Protein AF-A0A816AUF8-F1 (afdb_monomer)

Foldseek 3Di:
DVVLVVVLVPVCVPVVVLNVQSVLLVVVLVVCPVVDPPPLSVQLVVVVVVVQVVCCVPPVDGDRSNDRPVVSNCVSVPPPQAPQAPVHRDSPDHVVPPDPPPDDDD

Organism: NCBI:txid392030

Radius of gyration: 16.08 Å; Cα contacts (8 Å, |Δi|>4): 70; chains: 1; bounding box: 41×41×38 Å

pLDDT: mean 79.58, std 18.4, range [37.72, 95.0]

Secondary structure (DSSP, 8-state):
-HHHHHHHHHHHHH-GGGHHHHHHHHHHHHHHHHHS-TTHHHHHHHHHHHHHHHHHHHH-PPP-TTS--HHHHHHHSTT------TTT--SS--TT---S---S--

Structure (mmCIF, N/CA/C/O backbone):
data_AF-A0A816AUF8-F1
#
_entry.id   AF-A0A816AUF8-F1
#
loop_
_atom_site.group_PDB
_atom_site.id
_atom_site.type_symbol
_atom_site.label_atom_id
_atom_site.label_alt_id
_atom_site.label_comp_id
_atom_site.label_asym_id
_atom_site.label_entity_id
_atom_site.label_seq_id
_atom_site.pdbx_PDB_ins_code
_atom_site.Cartn_x
_atom_site.Cartn_y
_atom_site.Cartn_z
_atom_site.occupancy
_atom_site.B_iso_or_equiv
_atom_site.auth_seq_id
_atom_site.auth_comp_id
_atom_site.auth_asym_id
_atom_site.auth_atom_id
_atom_site.pdbx_PDB_model_num
ATOM 1 N N . MET A 1 1 ? -0.980 7.766 -6.823 1.00 78.94 1 MET A N 1
ATOM 2 C CA . MET A 1 1 ? -0.204 8.551 -5.839 1.00 78.94 1 MET A CA 1
ATOM 3 C C . MET A 1 1 ? -0.989 9.741 -5.298 1.00 78.94 1 MET A C 1
ATOM 5 O O . MET A 1 1 ? -1.146 9.801 -4.091 1.00 78.94 1 MET A O 1
ATOM 9 N N . LEU A 1 2 ? -1.569 10.615 -6.137 1.00 86.50 2 LEU A N 1
ATOM 10 C CA . LEU A 1 2 ? -2.394 11.752 -5.672 1.00 86.50 2 LEU A CA 1
ATOM 11 C C . LEU A 1 2 ? -3.512 11.358 -4.690 1.00 86.50 2 LEU A C 1
ATOM 13 O O . LEU A 1 2 ? -3.640 11.968 -3.637 1.00 86.50 2 LEU A O 1
ATOM 17 N N . ALA A 1 3 ? -4.260 10.289 -4.981 1.00 87.06 3 ALA A N 1
ATOM 18 C CA . ALA A 1 3 ? -5.303 9.790 -4.079 1.00 87.06 3 ALA A CA 1
ATOM 19 C C . ALA A 1 3 ? -4.771 9.416 -2.681 1.00 87.06 3 ALA A C 1
ATOM 21 O O . ALA A 1 3 ? -5.436 9.658 -1.680 1.00 87.06 3 ALA A O 1
ATOM 22 N N . PHE A 1 4 ? -3.554 8.868 -2.601 1.00 89.38 4 PHE A N 1
ATOM 23 C CA . PHE A 1 4 ? -2.929 8.542 -1.321 1.00 89.38 4 PHE A CA 1
ATOM 24 C C . PHE A 1 4 ? -2.450 9.793 -0.577 1.00 89.38 4 PHE A C 1
ATOM 26 O O . PHE A 1 4 ? -2.570 9.843 0.638 1.00 89.38 4 PHE A O 1
ATOM 33 N N . ILE A 1 5 ? -1.971 10.820 -1.286 1.00 90.75 5 ILE A N 1
ATOM 34 C CA . ILE A 1 5 ? -1.621 12.113 -0.672 1.00 90.75 5 ILE A CA 1
ATOM 35 C C . ILE A 1 5 ? -2.866 12.771 -0.063 1.00 90.75 5 ILE A C 1
ATOM 37 O O . ILE A 1 5 ? -2.814 13.262 1.058 1.00 90.75 5 ILE A O 1
ATOM 41 N N . LEU A 1 6 ? -4.006 12.727 -0.758 1.00 92.06 6 LEU A N 1
ATOM 42 C CA . LEU A 1 6 ? -5.273 13.205 -0.199 1.00 92.06 6 LEU A CA 1
ATOM 43 C C . LEU A 1 6 ? -5.664 12.415 1.055 1.00 92.06 6 LEU A C 1
ATOM 45 O O . LEU A 1 6 ? -6.013 13.008 2.071 1.00 92.06 6 LEU A O 1
ATOM 49 N N . TYR A 1 7 ? -5.545 11.087 1.013 1.00 89.94 7 TYR A N 1
ATOM 50 C CA . TYR A 1 7 ? -5.799 10.241 2.179 1.00 89.94 7 TYR A CA 1
ATOM 51 C C . TYR A 1 7 ? -4.854 10.552 3.352 1.00 89.94 7 TYR A C 1
ATOM 53 O O . TYR A 1 7 ? -5.306 10.618 4.491 1.00 89.94 7 TYR A O 1
ATOM 61 N N . LEU A 1 8 ? -3.569 10.804 3.082 1.00 91.94 8 LEU A N 1
ATOM 62 C CA . LEU A 1 8 ? -2.577 11.219 4.077 1.00 91.94 8 LEU A CA 1
ATOM 63 C C . LEU A 1 8 ? -2.946 12.548 4.747 1.00 91.94 8 LEU A C 1
ATOM 65 O O . LEU A 1 8 ? -2.655 12.709 5.923 1.00 91.94 8 LEU A O 1
ATOM 69 N N . ASN A 1 9 ? -3.586 13.470 4.027 1.00 91.75 9 ASN A N 1
ATOM 70 C CA . ASN A 1 9 ? -3.992 14.762 4.579 1.00 91.75 9 ASN A CA 1
ATOM 71 C C . ASN A 1 9 ? -5.293 14.671 5.389 1.00 91.75 9 ASN A C 1
ATOM 73 O O . ASN A 1 9 ? -5.395 15.297 6.434 1.00 91.75 9 ASN A O 1
ATOM 77 N N . VAL A 1 10 ? -6.264 13.869 4.936 1.00 92.5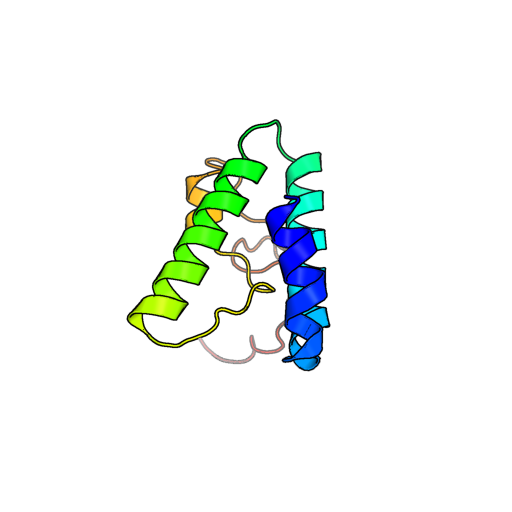6 10 VAL A N 1
ATOM 78 C CA . VAL A 1 10 ? -7.595 13.775 5.567 1.00 92.56 10 VAL A CA 1
ATOM 79 C C . VAL A 1 10 ? -7.612 12.812 6.754 1.00 92.56 10 VAL A C 1
ATOM 81 O O . VAL A 1 10 ? -8.236 13.084 7.774 1.00 92.56 10 VAL A O 1
ATOM 84 N N . MET A 1 11 ? -6.939 11.662 6.656 1.00 88.50 11 MET A N 1
ATOM 85 C CA . MET A 1 11 ? -7.008 10.633 7.700 1.00 88.50 11 MET A CA 1
ATOM 86 C C . MET A 1 11 ? -6.552 11.133 9.087 1.00 88.50 11 MET A C 1
ATOM 88 O O . MET A 1 11 ? -7.220 10.799 10.068 1.00 88.50 11 MET A O 1
ATOM 92 N N . PRO A 1 12 ? -5.485 11.945 9.210 1.00 91.62 12 PRO A N 1
ATOM 93 C CA . PRO A 1 12 ? -5.047 12.49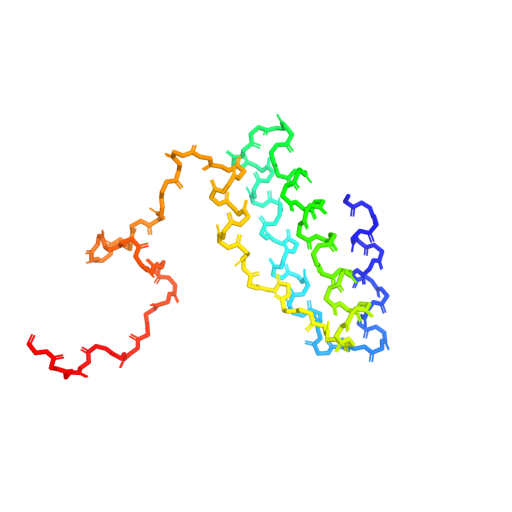9 10.490 1.00 91.62 12 PRO A CA 1
ATOM 94 C C . PRO A 1 12 ? -6.004 13.514 11.120 1.00 91.62 12 PRO A C 1
ATOM 96 O O . PRO A 1 12 ? -5.908 13.727 12.324 1.00 91.62 12 PRO A O 1
ATOM 99 N N . GLU A 1 13 ? -6.932 14.113 10.361 1.00 93.00 13 GLU A N 1
ATOM 100 C CA . GLU A 1 13 ? -7.950 15.017 10.925 1.00 93.00 13 GLU A CA 1
ATOM 101 C C . GLU A 1 13 ? -8.894 14.272 11.882 1.00 93.00 13 GLU A C 1
ATOM 103 O O . GLU A 1 13 ? -9.398 14.847 12.842 1.00 93.00 13 GLU A O 1
ATOM 108 N N . VAL A 1 14 ? -9.103 12.974 11.636 1.00 91.62 14 VAL A N 1
ATOM 109 C CA . VAL A 1 14 ? -9.964 12.098 12.448 1.00 91.62 14 VAL A CA 1
ATOM 110 C C . VAL A 1 14 ? -9.142 11.112 13.290 1.00 91.62 14 VAL A C 1
ATOM 112 O O . VAL A 1 14 ? -9.570 10.710 14.368 1.00 91.62 14 VAL A O 1
ATOM 115 N N . HIS A 1 15 ? -7.966 10.713 12.799 1.00 89.62 15 HIS A N 1
ATOM 116 C CA . HIS A 1 15 ? -7.086 9.697 13.384 1.00 89.62 15 HIS A CA 1
ATOM 117 C C . HIS A 1 15 ? -5.625 10.176 13.425 1.00 89.62 15 HIS A C 1
ATOM 119 O O . HIS A 1 15 ? -4.788 9.674 12.659 1.00 89.62 15 HIS A O 1
ATOM 125 N N . PRO A 1 16 ? -5.297 11.161 14.280 1.00 92.94 16 PRO A N 1
ATOM 126 C CA . PRO A 1 16 ? -3.969 11.774 14.328 1.00 92.94 16 PRO A CA 1
ATOM 127 C C . PRO A 1 16 ? -2.854 10.764 14.636 1.00 92.94 16 PRO A C 1
ATOM 129 O O . PRO A 1 16 ? -1.742 10.888 14.122 1.00 92.94 16 PRO A O 1
ATOM 132 N N . GLU A 1 17 ? -3.157 9.709 15.396 1.00 93.12 17 GLU A N 1
ATOM 133 C CA . GLU A 1 17 ? -2.236 8.623 15.742 1.00 93.12 17 GLU A CA 1
ATOM 134 C C . GLU A 1 17 ? -1.686 7.876 14.517 1.00 93.12 17 GLU A C 1
ATOM 136 O O . GLU A 1 17 ? -0.619 7.264 14.577 1.00 93.12 17 GLU A O 1
ATOM 141 N N . ARG A 1 18 ? -2.385 7.949 13.379 1.00 91.81 18 ARG A N 1
ATOM 142 C CA . ARG A 1 18 ? -2.022 7.231 12.152 1.00 91.81 18 ARG A CA 1
ATOM 143 C C . ARG A 1 18 ? -1.082 8.003 11.238 1.00 91.81 18 ARG A C 1
ATOM 145 O O . ARG A 1 18 ? -0.565 7.433 10.281 1.00 91.81 18 ARG A O 1
ATOM 152 N N . LEU A 1 19 ? -0.817 9.279 11.512 1.00 93.00 19 LEU A N 1
ATOM 153 C CA . LEU A 1 19 ? 0.050 10.099 10.664 1.00 93.00 19 LEU A CA 1
ATOM 154 C C . LEU A 1 19 ? 1.457 9.496 10.522 1.00 93.00 19 LEU A C 1
ATOM 156 O O . LEU A 1 19 ? 2.026 9.491 9.430 1.00 93.00 19 LEU A O 1
ATOM 160 N N . VAL A 1 20 ? 2.012 8.956 11.610 1.00 93.56 20 VAL A N 1
ATOM 161 C CA . VAL A 1 20 ? 3.343 8.324 11.610 1.00 93.56 20 VAL A CA 1
ATOM 162 C C . VAL A 1 20 ? 3.365 7.124 10.665 1.00 93.56 20 VAL A C 1
ATOM 164 O O . VAL A 1 20 ? 4.219 7.028 9.787 1.00 93.56 20 VAL A O 1
ATOM 167 N N . GLU A 1 21 ? 2.379 6.244 10.805 1.00 94.12 21 GLU A N 1
ATOM 168 C CA . GLU A 1 21 ? 2.191 5.062 9.970 1.00 94.12 21 GLU A CA 1
ATOM 169 C C . GLU A 1 21 ? 2.114 5.422 8.474 1.00 94.12 21 GLU A C 1
ATOM 171 O O . GLU A 1 21 ? 2.793 4.817 7.640 1.00 94.12 21 GLU A O 1
ATOM 176 N N . LEU A 1 22 ? 1.308 6.428 8.126 1.00 94.06 22 LEU A N 1
ATOM 177 C CA . LEU A 1 22 ? 1.095 6.825 6.735 1.00 94.06 22 LEU A CA 1
ATOM 178 C C . LEU A 1 22 ? 2.338 7.490 6.122 1.00 94.06 22 LEU A C 1
ATOM 180 O O . LEU A 1 22 ? 2.630 7.276 4.943 1.00 94.06 22 LEU A O 1
ATOM 184 N N . ASN A 1 23 ? 3.113 8.232 6.917 1.00 94.69 23 ASN A N 1
ATOM 185 C CA . ASN A 1 23 ? 4.400 8.788 6.487 1.00 94.69 23 ASN A CA 1
ATOM 186 C C . ASN A 1 23 ? 5.469 7.707 6.273 1.00 94.69 23 ASN A C 1
ATOM 188 O O . ASN A 1 23 ? 6.265 7.804 5.330 1.00 94.69 23 ASN A O 1
ATOM 192 N N . ILE A 1 24 ? 5.476 6.654 7.099 1.00 94.31 24 ILE A N 1
ATOM 193 C CA . ILE A 1 24 ? 6.348 5.488 6.889 1.00 94.31 24 ILE A CA 1
ATOM 194 C C . ILE A 1 24 ? 6.015 4.838 5.544 1.00 94.31 24 ILE A C 1
ATOM 196 O O . ILE A 1 24 ? 6.917 4.602 4.735 1.00 94.31 24 ILE A O 1
ATOM 200 N N . TYR A 1 25 ? 4.728 4.623 5.259 1.00 94.94 25 TYR A N 1
ATOM 201 C CA . TYR A 1 25 ? 4.305 4.078 3.973 1.00 94.94 25 TYR A CA 1
ATOM 202 C C . TYR A 1 25 ? 4.691 4.976 2.794 1.00 94.94 25 TYR A C 1
ATOM 204 O O . TYR A 1 25 ? 5.212 4.476 1.797 1.00 94.94 25 TYR A O 1
ATOM 212 N N . LEU A 1 26 ? 4.492 6.297 2.902 1.00 93.25 26 LEU A N 1
ATOM 213 C CA . LEU A 1 26 ? 4.895 7.252 1.864 1.00 93.25 26 LEU A CA 1
ATOM 214 C C . LEU A 1 26 ? 6.394 7.138 1.557 1.00 93.25 26 LEU A C 1
ATOM 216 O O . LEU A 1 26 ? 6.799 7.024 0.399 1.00 93.25 26 LEU A O 1
ATOM 220 N N . SER A 1 27 ? 7.217 7.104 2.603 1.00 91.94 27 SER A N 1
ATOM 221 C CA . SER A 1 27 ? 8.665 6.932 2.475 1.00 91.94 27 SER A CA 1
ATOM 222 C C . SER A 1 27 ? 9.016 5.606 1.797 1.00 91.94 27 SER A C 1
ATOM 224 O O . SER A 1 27 ? 9.930 5.544 0.973 1.00 91.94 27 SER A O 1
ATOM 226 N N . PHE A 1 28 ? 8.278 4.542 2.112 1.00 90.56 28 PHE A N 1
ATOM 227 C CA . PHE A 1 28 ? 8.466 3.223 1.524 1.00 90.56 28 PHE A C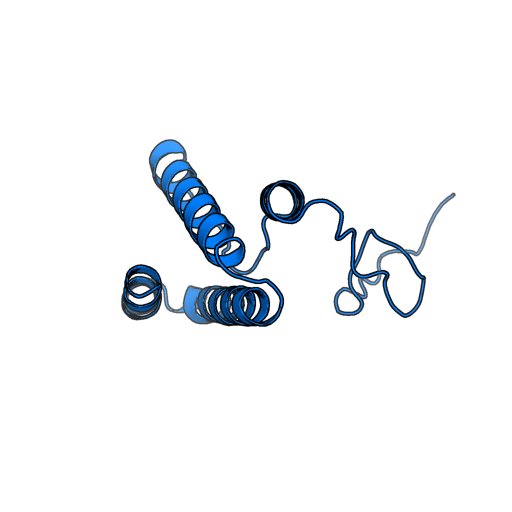A 1
ATOM 228 C C . PHE A 1 28 ? 8.130 3.194 0.023 1.00 90.56 28 PHE A C 1
ATOM 230 O O . PHE A 1 28 ? 8.952 2.738 -0.775 1.00 90.56 28 PHE A O 1
ATOM 237 N N . ILE A 1 29 ? 6.982 3.737 -0.394 1.00 90.25 29 ILE A N 1
ATOM 238 C CA . ILE A 1 29 ? 6.588 3.769 -1.815 1.00 90.25 29 ILE A CA 1
ATOM 239 C C . ILE A 1 29 ? 7.480 4.681 -2.660 1.00 90.25 29 ILE A C 1
ATOM 241 O O . ILE A 1 29 ? 7.759 4.347 -3.810 1.00 90.25 29 ILE A O 1
ATOM 245 N N . VAL A 1 30 ? 7.977 5.788 -2.097 1.00 90.25 30 VAL A N 1
ATOM 246 C CA . VAL A 1 30 ? 8.950 6.661 -2.771 1.00 90.25 30 VAL A CA 1
ATOM 247 C C . VAL A 1 30 ? 10.272 5.923 -2.973 1.00 90.25 30 VAL A C 1
ATOM 249 O O . VAL A 1 30 ? 10.791 5.902 -4.087 1.00 90.25 30 VAL A O 1
ATOM 252 N N . LYS A 1 31 ? 10.787 5.243 -1.937 1.00 89.38 31 LYS A N 1
ATOM 253 C CA . LYS A 1 31 ? 12.002 4.418 -2.055 1.00 89.38 31 LYS A CA 1
ATOM 254 C C . LYS A 1 31 ? 11.843 3.328 -3.115 1.00 89.38 31 LYS A C 1
ATOM 256 O O . LYS A 1 31 ? 12.750 3.148 -3.920 1.00 89.38 31 LYS A O 1
ATOM 261 N N . MET A 1 32 ? 10.697 2.647 -3.165 1.00 87.25 32 MET A N 1
ATOM 262 C CA . MET A 1 32 ? 10.425 1.661 -4.217 1.00 87.25 32 MET A CA 1
ATOM 263 C C . MET A 1 32 ? 10.381 2.289 -5.613 1.00 87.25 32 MET A C 1
ATOM 265 O O . MET A 1 32 ? 10.922 1.704 -6.543 1.00 87.25 32 MET A O 1
ATOM 269 N N . GLY A 1 33 ? 9.789 3.475 -5.770 1.00 88.12 33 GLY A N 1
ATOM 270 C CA . GLY A 1 33 ? 9.761 4.178 -7.056 1.00 88.12 33 GLY A CA 1
ATOM 271 C C . GLY A 1 33 ? 11.142 4.604 -7.566 1.00 88.12 33 GLY A C 1
ATOM 272 O O . GLY A 1 33 ? 11.341 4.688 -8.771 1.00 88.12 33 GLY A O 1
ATOM 273 N N . VAL A 1 34 ? 12.102 4.833 -6.663 1.00 87.75 34 VAL A N 1
ATOM 274 C CA . VAL A 1 34 ? 13.508 5.100 -7.017 1.00 87.75 34 VAL A CA 1
ATOM 275 C C . VAL A 1 34 ? 14.272 3.804 -7.309 1.00 87.75 34 VAL A C 1
ATOM 277 O O . VAL A 1 34 ? 15.096 3.765 -8.217 1.00 87.75 34 VAL A O 1
ATOM 280 N N . GLN A 1 35 ? 14.022 2.744 -6.535 1.00 85.94 35 GLN A N 1
ATOM 281 C CA . GLN A 1 35 ? 14.747 1.472 -6.643 1.00 85.94 35 GLN A CA 1
ATOM 282 C C . GLN A 1 35 ? 14.308 0.616 -7.832 1.00 85.94 35 GLN A C 1
ATOM 284 O O . GLN A 1 35 ? 15.109 -0.161 -8.352 1.00 85.94 35 GLN A O 1
ATOM 289 N N . PHE A 1 36 ? 13.044 0.725 -8.240 1.00 83.69 36 PHE A N 1
ATOM 290 C CA . PHE A 1 36 ? 12.454 -0.145 -9.246 1.00 83.69 36 PHE A CA 1
ATOM 291 C C . PHE A 1 36 ? 11.916 0.657 -10.428 1.00 83.69 36 PHE A C 1
ATOM 293 O O . PHE A 1 36 ? 11.232 1.663 -10.226 1.00 83.69 36 PHE A O 1
ATOM 300 N N . PRO A 1 37 ? 12.163 0.197 -11.667 1.00 78.94 37 PRO A N 1
ATOM 301 C CA . PRO A 1 37 ? 11.600 0.843 -12.835 1.00 78.94 37 PRO A CA 1
ATOM 302 C C . PRO A 1 37 ? 10.063 0.780 -12.794 1.00 78.94 37 PRO A C 1
ATOM 304 O O . PRO A 1 37 ? 9.479 -0.186 -12.281 1.00 78.94 37 PRO A O 1
ATOM 307 N N . PRO A 1 38 ? 9.376 1.787 -13.358 1.00 81.12 38 PRO A N 1
ATOM 308 C CA . PRO A 1 38 ? 7.950 1.686 -13.627 1.00 81.12 38 PRO A CA 1
ATOM 309 C C . PRO A 1 38 ? 7.635 0.414 -14.439 1.00 81.12 38 PRO A C 1
ATOM 311 O O . PRO A 1 38 ? 8.435 0.038 -15.297 1.00 81.12 38 PRO A O 1
ATOM 314 N N . PRO A 1 39 ? 6.487 -0.253 -14.209 1.00 86.56 39 PRO A N 1
ATOM 315 C CA . PRO A 1 39 ? 5.362 0.151 -13.357 1.00 86.56 39 PRO A CA 1
ATOM 316 C C . PRO A 1 39 ? 5.345 -0.506 -11.961 1.00 86.56 39 PRO A C 1
ATOM 318 O O . PRO A 1 39 ? 4.342 -0.412 -11.256 1.00 86.56 39 PRO A O 1
ATOM 321 N N . LEU A 1 40 ? 6.417 -1.183 -11.541 1.00 87.06 40 LEU A N 1
ATOM 322 C CA . LEU A 1 40 ? 6.364 -2.146 -10.430 1.00 87.06 40 LEU A CA 1
ATOM 323 C C . LEU A 1 40 ? 5.918 -1.536 -9.090 1.00 87.06 40 LEU A C 1
ATOM 325 O O . LEU A 1 40 ? 5.026 -2.066 -8.427 1.00 87.06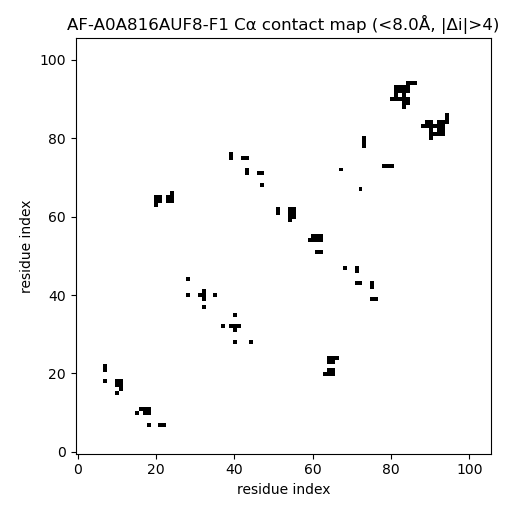 40 LEU A O 1
ATOM 329 N N . PHE A 1 41 ? 6.472 -0.381 -8.705 1.00 88.06 41 PHE A N 1
ATOM 330 C CA . PHE A 1 41 ? 6.065 0.293 -7.463 1.00 88.06 41 PHE A CA 1
ATOM 331 C C . PHE A 1 41 ? 4.589 0.725 -7.494 1.00 88.06 41 PHE A C 1
ATOM 333 O O . PHE A 1 41 ? 3.910 0.723 -6.465 1.00 88.06 41 PHE A O 1
ATOM 340 N N . TYR A 1 42 ? 4.089 1.101 -8.675 1.00 89.75 42 TYR A N 1
ATOM 341 C CA . TYR A 1 42 ? 2.712 1.537 -8.856 1.00 89.75 42 TYR A CA 1
ATOM 342 C C . TYR A 1 42 ? 1.748 0.358 -8.715 1.00 89.75 42 TYR A C 1
ATOM 344 O O . TYR A 1 42 ? 0.736 0.481 -8.023 1.00 89.75 42 TYR A O 1
ATOM 352 N N . GLU A 1 43 ? 2.094 -0.798 -9.285 1.00 92.50 43 GLU A N 1
ATOM 353 C CA . GLU A 1 43 ? 1.333 -2.038 -9.109 1.00 92.50 43 GLU A CA 1
ATOM 354 C C . GLU A 1 43 ? 1.306 -2.485 -7.643 1.00 92.50 43 GLU A C 1
ATOM 356 O O . GLU A 1 43 ? 0.234 -2.807 -7.123 1.00 92.50 43 GLU A O 1
ATOM 361 N N . TYR A 1 44 ? 2.436 -2.401 -6.929 1.00 93.12 44 TYR A N 1
ATOM 362 C CA . TYR A 1 44 ? 2.463 -2.681 -5.490 1.00 93.12 44 TYR A CA 1
ATOM 363 C C . TYR A 1 44 ? 1.526 -1.747 -4.721 1.00 93.1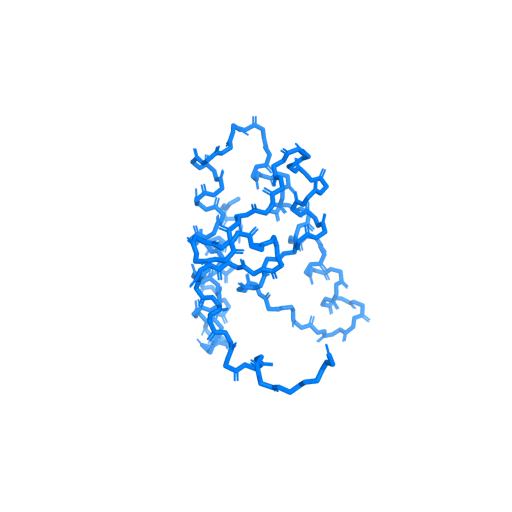2 44 TYR A C 1
ATOM 365 O O . TYR A 1 44 ? 0.655 -2.207 -3.981 1.00 93.12 44 TYR A O 1
ATOM 373 N N . HIS A 1 45 ? 1.645 -0.433 -4.932 1.00 93.31 45 HIS A N 1
ATOM 374 C CA . HIS A 1 45 ? 0.806 0.552 -4.252 1.00 93.31 45 HIS A CA 1
A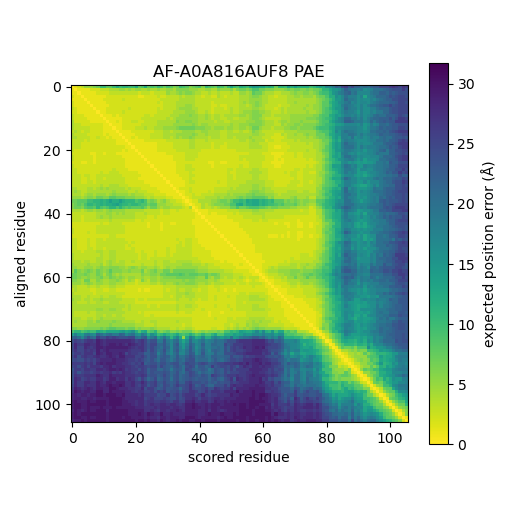TOM 375 C C . HIS A 1 45 ? -0.690 0.311 -4.507 1.00 93.31 45 HIS A C 1
ATOM 377 O O . HIS A 1 45 ? -1.501 0.360 -3.577 1.00 93.31 45 HIS A O 1
ATOM 383 N N . LYS A 1 46 ? -1.057 0.012 -5.756 1.00 94.38 46 LYS A N 1
ATOM 384 C CA . LYS A 1 46 ? -2.435 -0.258 -6.176 1.00 94.38 46 LYS A CA 1
ATOM 385 C C . LYS A 1 46 ? -2.993 -1.524 -5.528 1.00 94.38 46 LYS A C 1
ATOM 387 O O . LYS A 1 46 ? -4.103 -1.493 -4.995 1.00 94.38 46 LYS A O 1
ATOM 392 N N . ASN A 1 47 ? -2.238 -2.619 -5.542 1.00 94.88 47 ASN A N 1
ATOM 393 C CA . ASN A 1 47 ? -2.683 -3.887 -4.970 1.00 94.88 47 ASN A CA 1
ATOM 394 C C . ASN A 1 47 ? -2.753 -3.829 -3.438 1.00 94.88 47 ASN A C 1
ATOM 396 O O . ASN A 1 47 ? -3.746 -4.277 -2.865 1.00 94.88 47 ASN A O 1
ATOM 400 N N . PHE A 1 48 ? -1.785 -3.178 -2.788 1.00 95.00 48 PHE A N 1
ATOM 401 C CA . PHE A 1 48 ? -1.804 -2.951 -1.343 1.00 95.00 48 PHE A CA 1
ATOM 402 C C . PHE A 1 48 ? -3.023 -2.120 -0.927 1.00 95.00 48 PHE A C 1
ATOM 404 O O . PHE A 1 48 ? -3.774 -2.506 -0.035 1.00 95.00 48 PHE A O 1
ATOM 411 N N . SER A 1 49 ? -3.284 -1.018 -1.637 1.00 94.00 49 SER A N 1
ATOM 412 C CA . SER A 1 49 ? -4.444 -0.157 -1.372 1.00 94.00 49 SER A CA 1
ATOM 413 C C . SER A 1 49 ? -5.769 -0.896 -1.588 1.00 94.00 49 SER A C 1
ATOM 415 O O . SER A 1 49 ? -6.707 -0.728 -0.810 1.00 94.00 49 SER A O 1
ATOM 417 N N . ARG A 1 50 ? -5.853 -1.765 -2.607 1.00 94.38 50 ARG A N 1
ATOM 418 C CA . ARG A 1 50 ? -7.033 -2.613 -2.835 1.00 94.38 50 ARG A CA 1
ATOM 419 C C . ARG A 1 50 ? -7.246 -3.598 -1.683 1.00 94.38 50 ARG A C 1
ATOM 421 O O . ARG A 1 50 ? -8.373 -3.730 -1.214 1.00 94.38 50 ARG A O 1
ATOM 428 N N . LYS A 1 51 ? -6.183 -4.251 -1.200 1.00 94.19 51 LYS A N 1
ATOM 429 C CA . LYS A 1 51 ? -6.239 -5.156 -0.040 1.00 94.19 51 LYS A CA 1
ATOM 430 C C . LYS A 1 51 ? -6.672 -4.409 1.225 1.00 94.19 51 LYS A C 1
ATOM 432 O O . LYS A 1 51 ? -7.548 -4.888 1.939 1.00 94.19 51 LYS A O 1
ATOM 437 N N . ALA A 1 52 ? -6.140 -3.206 1.450 1.00 92.56 52 ALA A N 1
ATOM 438 C CA . ALA A 1 52 ? -6.535 -2.327 2.549 1.00 92.56 52 ALA A CA 1
ATOM 439 C C . ALA A 1 52 ? -8.043 -2.030 2.539 1.00 92.56 52 ALA A C 1
ATOM 441 O O . ALA A 1 52 ? -8.719 -2.196 3.554 1.00 92.56 52 ALA A O 1
ATOM 442 N N . ALA A 1 53 ? -8.575 -1.633 1.380 1.00 92.31 53 ALA A N 1
ATOM 443 C CA . ALA A 1 53 ? -9.993 -1.333 1.205 1.00 92.31 53 ALA A CA 1
ATOM 444 C C . ALA A 1 53 ? -10.880 -2.581 1.361 1.00 92.31 53 ALA A C 1
ATOM 446 O O . ALA A 1 53 ? -11.951 -2.515 1.967 1.00 92.31 53 ALA A O 1
ATOM 447 N N . ALA A 1 54 ? -10.430 -3.734 0.859 1.00 94.00 54 ALA A N 1
ATOM 448 C CA . ALA A 1 54 ? -11.136 -5.002 1.016 1.00 94.00 54 ALA A CA 1
ATOM 449 C C . ALA A 1 54 ? -11.228 -5.423 2.492 1.00 94.00 54 ALA A C 1
ATOM 451 O O . ALA A 1 54 ? -12.302 -5.785 2.961 1.00 94.00 54 ALA A O 1
ATOM 452 N N . ILE A 1 55 ? -10.136 -5.317 3.255 1.00 92.88 55 ILE A N 1
ATOM 453 C CA . ILE A 1 55 ? -10.131 -5.638 4.691 1.00 92.88 55 ILE A CA 1
ATOM 454 C C . ILE A 1 55 ? -11.023 -4.663 5.467 1.00 92.88 55 ILE A C 1
ATOM 456 O O . ILE A 1 55 ? -11.808 -5.088 6.313 1.00 92.88 55 ILE A O 1
ATOM 460 N N . LEU A 1 56 ? -10.969 -3.369 5.142 1.00 90.44 56 LEU A N 1
ATOM 461 C CA . LEU A 1 56 ? -11.830 -2.377 5.780 1.00 90.44 56 LEU A CA 1
ATOM 462 C C . LEU A 1 56 ? -13.316 -2.659 5.525 1.00 90.44 56 LEU A C 1
ATOM 464 O O . LEU A 1 56 ? -14.109 -2.605 6.458 1.00 90.44 56 LEU A O 1
ATOM 468 N N . SER A 1 57 ? -13.689 -2.983 4.286 1.00 92.94 57 SER A N 1
ATOM 469 C CA . SER A 1 57 ? -15.089 -3.238 3.916 1.00 92.94 57 SER A CA 1
ATOM 470 C C . SER A 1 57 ? -15.630 -4.566 4.447 1.00 92.94 57 SER A C 1
ATOM 472 O O . SER A 1 57 ? -16.783 -4.625 4.857 1.00 92.94 57 SER A O 1
ATOM 474 N N . THR A 1 58 ? -14.815 -5.622 4.465 1.00 93.56 58 THR A N 1
ATOM 475 C CA . THR A 1 58 ? -15.265 -6.970 4.862 1.00 93.56 58 THR A CA 1
ATOM 476 C C . THR A 1 58 ? -15.131 -7.243 6.357 1.00 93.56 58 THR A C 1
ATOM 478 O O . THR A 1 58 ? -15.919 -8.007 6.904 1.00 93.56 58 THR A O 1
ATOM 481 N N . GLN A 1 59 ? -14.149 -6.634 7.028 1.00 93.56 59 GLN A N 1
ATOM 482 C CA . GLN A 1 59 ? -13.829 -6.910 8.434 1.00 93.56 59 GLN A CA 1
ATOM 483 C C . GLN A 1 59 ? -13.972 -5.680 9.338 1.00 93.56 59 GLN A C 1
ATOM 485 O O . GLN A 1 59 ? -13.753 -5.787 10.543 1.00 93.56 59 GLN A O 1
ATOM 490 N N . GLY A 1 60 ? -14.260 -4.495 8.786 1.00 89.44 60 GLY A N 1
ATOM 491 C CA . GLY A 1 60 ? -14.299 -3.244 9.554 1.00 89.44 60 GLY A CA 1
ATOM 492 C C . GLY A 1 60 ? -12.940 -2.842 10.140 1.00 89.44 60 GLY A C 1
ATOM 493 O O . GLY A 1 60 ? -12.863 -1.959 10.993 1.00 89.44 60 GLY A O 1
ATOM 494 N N . ARG A 1 61 ? -11.851 -3.497 9.713 1.00 88.50 61 ARG A N 1
ATOM 495 C CA . ARG A 1 61 ? -10.515 -3.340 10.290 1.00 88.50 61 ARG A CA 1
ATOM 496 C C . ARG A 1 61 ? -9.647 -2.449 9.408 1.00 88.50 61 ARG A C 1
ATOM 498 O O . ARG A 1 61 ? -9.547 -2.637 8.200 1.00 88.50 61 ARG A O 1
ATOM 505 N N . LYS A 1 62 ? -8.946 -1.507 10.036 1.00 86.25 62 LYS A N 1
ATOM 506 C CA . LYS A 1 62 ? -7.900 -0.709 9.387 1.00 86.25 62 LYS A CA 1
ATOM 507 C C . LYS A 1 62 ? -6.591 -1.496 9.412 1.00 86.25 62 LYS A C 1
ATOM 509 O O . LYS A 1 62 ? -6.170 -1.950 10.472 1.00 86.25 62 LYS A O 1
ATOM 514 N N . ILE A 1 63 ? -5.957 -1.657 8.254 1.00 89.88 63 ILE A N 1
ATOM 515 C CA . ILE A 1 63 ? -4.612 -2.240 8.183 1.00 89.88 63 ILE A 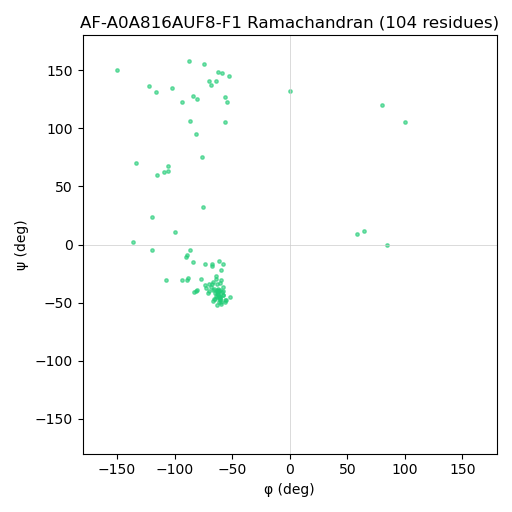CA 1
ATOM 516 C C . ILE A 1 63 ? -3.567 -1.241 8.672 1.00 89.88 63 ILE A C 1
ATOM 518 O O . ILE A 1 63 ? -3.793 -0.037 8.558 1.00 89.88 63 ILE A O 1
ATOM 522 N N . ASN A 1 64 ? -2.428 -1.752 9.140 1.00 89.62 64 ASN A N 1
ATOM 523 C CA . ASN A 1 64 ? -1.253 -0.945 9.434 1.00 89.62 64 ASN A CA 1
ATOM 524 C C . ASN A 1 64 ? -0.399 -0.766 8.162 1.00 89.62 64 ASN A C 1
ATOM 526 O O . ASN A 1 64 ? 0.273 -1.696 7.723 1.00 89.62 64 ASN A O 1
ATOM 530 N N . TRP A 1 65 ? -0.430 0.425 7.573 1.00 92.88 65 TRP A N 1
ATOM 531 C CA . TRP A 1 65 ? 0.303 0.834 6.378 1.00 92.88 65 TRP A CA 1
ATOM 532 C C . TRP A 1 65 ? 1.819 0.913 6.600 1.00 92.88 65 TRP A C 1
ATOM 534 O O . TRP A 1 65 ? 2.561 0.900 5.622 1.00 92.88 65 TRP A O 1
ATOM 544 N N . SER A 1 66 ? 2.309 0.960 7.845 1.00 91.50 66 SER A N 1
ATOM 545 C CA . SER A 1 66 ? 3.753 0.948 8.116 1.00 91.50 66 SER A CA 1
ATOM 546 C C . SER A 1 66 ? 4.384 -0.429 7.900 1.00 91.50 66 SER A C 1
ATOM 548 O O . SER A 1 66 ? 5.603 -0.531 7.763 1.00 91.50 66 SER A O 1
ATOM 550 N N . ILE A 1 67 ? 3.562 -1.479 7.842 1.00 89.75 67 ILE A N 1
ATOM 551 C CA . ILE A 1 67 ? 3.996 -2.854 7.623 1.00 89.75 67 ILE A CA 1
ATOM 552 C C . ILE A 1 67 ? 3.923 -3.152 6.126 1.00 89.75 67 ILE A C 1
ATOM 554 O O . ILE A 1 67 ? 2.873 -3.024 5.492 1.00 89.75 67 ILE A O 1
ATOM 558 N N . ARG A 1 68 ? 5.060 -3.555 5.553 1.00 90.62 68 ARG A N 1
ATOM 559 C CA . ARG A 1 68 ? 5.132 -4.012 4.165 1.00 90.62 68 ARG A CA 1
ATOM 560 C C . ARG A 1 68 ? 4.393 -5.340 4.026 1.00 90.62 68 ARG A C 1
ATOM 562 O O . ARG A 1 68 ? 4.543 -6.229 4.856 1.00 90.62 68 ARG A O 1
ATOM 569 N N . ASP A 1 69 ? 3.628 -5.474 2.952 1.00 91.50 69 ASP A N 1
ATOM 570 C CA . ASP A 1 69 ? 3.043 -6.753 2.567 1.00 91.50 69 ASP A CA 1
ATOM 571 C C . ASP A 1 69 ? 4.107 -7.554 1.815 1.00 91.50 69 ASP A C 1
ATOM 573 O O . ASP A 1 69 ? 4.348 -7.309 0.632 1.00 91.50 69 ASP A O 1
ATOM 577 N N . ASP A 1 70 ? 4.811 -8.424 2.538 1.00 88.38 70 ASP A N 1
ATOM 578 C CA . ASP A 1 70 ? 5.923 -9.206 1.998 1.00 88.38 70 ASP A CA 1
ATOM 579 C C . ASP A 1 70 ? 5.469 -10.150 0.882 1.00 88.38 70 ASP A C 1
ATOM 581 O O . ASP A 1 70 ? 6.131 -10.214 -0.152 1.00 88.38 70 ASP A O 1
ATOM 585 N N . ASP A 1 71 ? 4.306 -10.788 1.022 1.00 89.56 71 ASP A N 1
ATOM 586 C CA . ASP A 1 71 ? 3.745 -11.662 -0.014 1.00 89.56 71 ASP A CA 1
ATOM 587 C C . ASP A 1 71 ? 3.509 -10.884 -1.312 1.00 89.56 71 ASP A C 1
ATOM 589 O O . ASP A 1 71 ? 3.963 -11.280 -2.389 1.00 89.56 71 ASP A O 1
ATOM 593 N N . LEU A 1 72 ? 2.851 -9.724 -1.209 1.00 91.19 72 LEU A N 1
ATOM 594 C CA . LEU A 1 72 ? 2.598 -8.862 -2.359 1.00 91.19 72 LEU A CA 1
ATOM 595 C C . LEU A 1 72 ? 3.896 -8.298 -2.943 1.00 91.19 72 LEU A C 1
ATOM 597 O O . LEU A 1 72 ? 4.033 -8.162 -4.160 1.00 91.19 72 LEU A O 1
ATOM 601 N N . TYR A 1 73 ? 4.848 -7.948 -2.081 1.00 89.62 73 TYR A N 1
ATOM 602 C CA . TYR A 1 73 ? 6.149 -7.452 -2.493 1.00 89.62 73 TYR A CA 1
ATOM 603 C C . TYR A 1 73 ? 6.901 -8.525 -3.288 1.00 89.62 73 TYR A C 1
ATOM 605 O O . TYR A 1 73 ? 7.305 -8.275 -4.420 1.00 89.62 73 TYR A O 1
ATOM 613 N N . PHE A 1 74 ? 7.034 -9.742 -2.769 1.00 86.75 74 PHE A N 1
ATOM 614 C CA . PHE A 1 74 ? 7.743 -10.813 -3.466 1.00 86.75 74 PHE A CA 1
ATOM 615 C C . PHE A 1 74 ? 7.035 -11.262 -4.745 1.00 86.75 74 PHE A C 1
ATOM 617 O O . PHE A 1 74 ? 7.705 -11.587 -5.725 1.00 86.75 74 PHE A O 1
ATOM 624 N N . GLN A 1 75 ? 5.702 -11.206 -4.780 1.00 88.88 75 GLN A N 1
ATOM 625 C CA . GLN A 1 75 ? 4.933 -11.478 -5.991 1.00 88.88 75 GLN A CA 1
ATOM 626 C C . GLN A 1 75 ? 5.222 -10.461 -7.110 1.00 88.88 75 GLN A C 1
ATOM 628 O O . GLN A 1 75 ? 5.288 -10.836 -8.280 1.00 88.88 75 GLN A O 1
ATOM 633 N N . ILE A 1 76 ? 5.379 -9.178 -6.770 1.00 87.50 76 ILE A N 1
ATOM 634 C CA . ILE A 1 76 ? 5.577 -8.091 -7.747 1.00 87.50 76 ILE A CA 1
ATOM 635 C C . ILE A 1 76 ? 7.054 -7.887 -8.096 1.00 87.50 76 ILE A C 1
ATOM 637 O O . ILE A 1 76 ? 7.372 -7.483 -9.214 1.00 87.50 76 ILE A O 1
ATOM 641 N N . PHE A 1 77 ? 7.963 -8.194 -7.171 1.00 83.81 77 PHE A N 1
ATOM 642 C CA . PHE A 1 77 ? 9.408 -8.043 -7.331 1.00 83.81 77 PHE A CA 1
ATOM 643 C C . PHE A 1 77 ? 10.131 -9.411 -7.294 1.00 83.81 77 PHE A C 1
ATOM 645 O O . PHE A 1 77 ? 10.991 -9.626 -6.431 1.00 83.81 77 PHE A O 1
ATOM 652 N N . PRO A 1 78 ? 9.816 -10.354 -8.209 1.00 69.25 78 PRO A N 1
ATOM 653 C CA . PRO A 1 78 ? 10.392 -11.695 -8.187 1.00 69.25 78 PRO A CA 1
ATOM 654 C C . PRO A 1 78 ? 11.912 -11.663 -8.412 1.00 69.25 78 PRO A C 1
ATOM 656 O O . PRO A 1 78 ? 12.430 -10.880 -9.210 1.00 69.25 78 PRO A O 1
ATOM 659 N N . GLY A 1 79 ? 12.644 -12.517 -7.689 1.00 63.41 79 GLY A N 1
ATOM 660 C CA . GLY A 1 79 ? 14.106 -12.643 -7.790 1.00 63.41 79 GLY A CA 1
ATOM 661 C C . GLY A 1 79 ? 14.917 -11.641 -6.958 1.00 63.41 79 GLY A C 1
ATOM 662 O O . GLY A 1 79 ? 16.144 -11.702 -6.953 1.00 63.41 79 GLY A O 1
ATOM 663 N N . ARG A 1 80 ? 14.265 -10.739 -6.214 1.00 60.06 80 ARG A N 1
ATOM 664 C CA . ARG A 1 80 ? 14.912 -9.807 -5.275 1.00 60.06 80 ARG A CA 1
ATOM 665 C C . ARG A 1 80 ? 14.642 -10.275 -3.838 1.00 60.06 80 ARG A C 1
ATOM 667 O O . ARG A 1 80 ? 13.932 -9.609 -3.085 1.00 60.06 80 ARG A O 1
ATOM 674 N N . HIS A 1 81 ? 15.150 -11.463 -3.492 1.00 53.47 81 HIS A N 1
ATOM 675 C CA . HIS A 1 81 ? 15.068 -11.995 -2.128 1.00 53.47 81 HIS A CA 1
ATOM 676 C C . HIS A 1 81 ? 15.746 -11.051 -1.124 1.00 53.47 81 HIS A C 1
ATOM 678 O O . HIS A 1 81 ? 16.683 -10.336 -1.470 1.00 53.47 81 HIS A O 1
ATOM 684 N N . ALA A 1 82 ? 15.174 -11.059 0.082 1.00 48.47 82 ALA A N 1
ATOM 685 C CA . ALA A 1 82 ? 15.572 -10.452 1.346 1.00 48.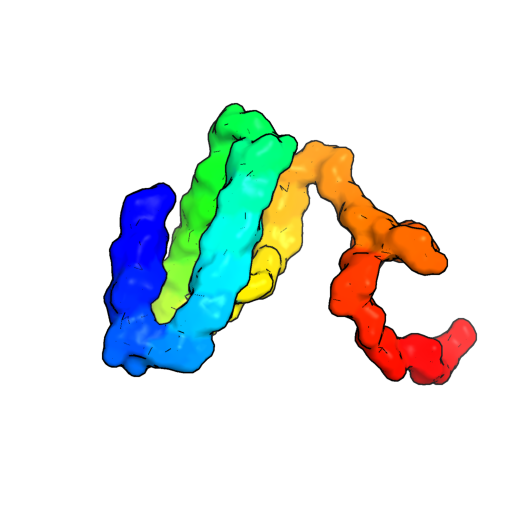47 82 ALA A CA 1
ATOM 686 C C . ALA A 1 82 ? 16.877 -9.644 1.376 1.00 48.47 82 ALA A C 1
ATOM 688 O O . ALA A 1 82 ? 17.949 -10.127 1.019 1.00 48.47 82 ALA A O 1
ATOM 689 N N . ARG A 1 83 ? 16.799 -8.435 1.956 1.00 48.66 83 ARG A N 1
ATOM 690 C CA . ARG A 1 83 ? 17.990 -7.814 2.544 1.00 48.66 83 ARG A CA 1
ATOM 691 C C . ARG A 1 83 ? 18.521 -8.806 3.568 1.00 48.66 83 ARG A C 1
ATOM 693 O O . ARG A 1 83 ? 17.899 -8.976 4.611 1.00 48.66 83 ARG A O 1
ATOM 700 N N . THR A 1 84 ? 19.614 -9.476 3.243 1.00 51.09 84 THR A N 1
ATOM 701 C CA . THR A 1 84 ? 20.377 -10.227 4.225 1.00 51.09 84 THR A CA 1
ATOM 702 C C . THR A 1 84 ? 20.755 -9.249 5.324 1.00 51.09 84 THR A C 1
ATOM 704 O O . THR A 1 84 ? 21.273 -8.174 5.023 1.00 51.09 84 THR A O 1
ATOM 707 N N . CYS A 1 85 ? 20.455 -9.571 6.578 1.00 52.94 85 CYS A N 1
ATOM 708 C CA . CYS A 1 85 ? 20.934 -8.768 7.693 1.00 52.94 85 CYS A CA 1
ATOM 709 C C . CYS A 1 85 ? 22.461 -8.651 7.590 1.00 52.94 85 CYS A C 1
ATOM 711 O O . CYS A 1 85 ? 23.150 -9.670 7.601 1.00 52.94 85 CYS A O 1
ATOM 713 N N . ASP A 1 86 ? 22.999 -7.430 7.523 1.00 56.12 86 ASP A N 1
ATOM 714 C CA . ASP A 1 86 ? 24.443 -7.204 7.322 1.00 56.12 86 ASP A CA 1
ATOM 715 C C . ASP A 1 86 ? 25.308 -7.800 8.452 1.00 56.12 86 ASP A C 1
ATOM 717 O O . ASP A 1 86 ? 26.523 -7.925 8.316 1.00 56.12 86 ASP A O 1
ATOM 721 N N . LYS A 1 87 ? 24.687 -8.166 9.584 1.00 57.12 87 LYS A N 1
ATOM 722 C CA . LYS A 1 87 ? 25.355 -8.764 10.747 1.00 57.12 87 LYS A CA 1
ATOM 723 C C . LYS A 1 87 ? 25.358 -10.292 10.766 1.00 57.12 87 LYS A C 1
ATOM 725 O O . LYS A 1 87 ? 26.263 -10.866 11.360 1.00 57.12 87 LYS A O 1
ATOM 730 N N . CYS A 1 88 ? 24.354 -10.957 10.198 1.00 63.78 88 CYS A N 1
ATOM 731 C CA . CYS A 1 88 ? 24.209 -12.416 10.329 1.00 63.78 88 CYS A CA 1
ATOM 732 C C . CYS A 1 88 ? 23.840 -13.130 9.026 1.00 63.78 88 CYS A C 1
ATOM 734 O O . CYS A 1 88 ? 23.647 -14.343 9.031 1.00 63.78 88 CYS A O 1
ATOM 736 N N . SER A 1 89 ? 23.726 -12.396 7.918 1.00 56.09 89 SER A N 1
ATOM 737 C CA . SER A 1 89 ? 23.383 -12.905 6.587 1.00 56.09 89 SER A CA 1
ATOM 738 C C . SER A 1 89 ? 22.037 -13.638 6.498 1.00 56.09 89 SER A C 1
ATOM 740 O O . SER A 1 89 ? 21.726 -14.230 5.467 1.00 56.09 89 SER A O 1
ATOM 742 N N . SER A 1 90 ? 21.218 -13.588 7.553 1.00 53.22 90 SER A N 1
ATOM 743 C CA . SER A 1 90 ? 19.875 -14.162 7.564 1.00 53.22 90 SER A CA 1
ATOM 744 C C . SER A 1 90 ? 18.950 -13.356 6.658 1.00 53.22 90 SER A C 1
ATOM 746 O O . SER A 1 90 ? 19.006 -12.126 6.621 1.00 53.22 90 SER A O 1
ATOM 748 N N . VAL A 1 91 ? 18.088 -14.073 5.944 1.00 56.78 91 VAL A N 1
ATOM 749 C CA . VAL A 1 91 ? 17.044 -13.524 5.072 1.00 56.78 91 VAL A CA 1
ATOM 750 C C . VAL A 1 91 ? 15.739 -13.224 5.823 1.00 56.78 91 VAL A C 1
ATOM 752 O O . VAL A 1 91 ? 14.825 -12.648 5.237 1.00 56.78 91 VAL A O 1
ATOM 755 N N . ASP A 1 92 ? 15.665 -13.574 7.112 1.00 50.50 92 ASP A N 1
ATOM 756 C CA . ASP A 1 92 ? 14.437 -13.511 7.918 1.00 50.50 92 ASP A CA 1
ATOM 757 C C . ASP A 1 92 ? 14.235 -12.170 8.639 1.00 50.50 92 ASP A C 1
ATOM 759 O O . ASP A 1 92 ? 13.170 -11.916 9.197 1.00 50.50 92 ASP A O 1
ATOM 763 N N . HIS A 1 93 ? 15.242 -11.290 8.656 1.00 50.47 93 HIS A N 1
ATOM 764 C CA . HIS A 1 93 ? 15.133 -9.966 9.272 1.00 50.47 93 HIS A CA 1
ATOM 765 C C . HIS A 1 93 ? 16.025 -8.932 8.581 1.00 50.47 93 HIS A C 1
ATOM 767 O O . HIS A 1 93 ? 17.084 -9.248 8.045 1.00 50.47 93 HIS A O 1
ATOM 773 N N . SER A 1 94 ? 15.602 -7.667 8.611 1.00 46.16 94 SER A N 1
ATOM 774 C CA . SER A 1 94 ? 16.439 -6.541 8.192 1.00 46.16 94 SER A CA 1
ATOM 775 C C . SER A 1 94 ? 17.279 -6.027 9.365 1.00 46.16 94 SER A C 1
ATOM 777 O O . SER A 1 94 ? 16.921 -6.211 10.528 1.00 46.16 94 SER A O 1
ATOM 779 N N . THR A 1 95 ? 18.380 -5.334 9.064 1.00 52.09 95 THR A N 1
ATOM 780 C CA . THR A 1 95 ? 19.330 -4.784 10.047 1.00 52.09 95 THR A CA 1
ATOM 781 C C . THR A 1 95 ? 18.686 -3.816 11.065 1.00 52.09 95 THR A C 1
ATOM 783 O O . THR A 1 95 ? 19.263 -3.592 12.127 1.00 52.09 95 THR A O 1
ATOM 786 N N . ASP A 1 96 ? 17.481 -3.296 10.784 1.00 49.88 96 ASP A N 1
ATOM 787 C CA . ASP A 1 96 ? 16.698 -2.424 11.681 1.00 49.88 96 ASP A CA 1
ATOM 788 C C . ASP A 1 96 ? 15.863 -3.191 12.726 1.00 49.88 96 ASP A C 1
ATOM 790 O O . ASP A 1 96 ? 15.414 -2.599 13.705 1.00 49.88 96 ASP A O 1
ATOM 794 N N . PHE A 1 97 ? 15.665 -4.503 12.562 1.00 46.31 97 PHE A N 1
ATOM 795 C CA . PHE A 1 97 ? 14.950 -5.350 13.523 1.00 46.31 97 PHE A CA 1
ATOM 796 C C . PHE A 1 97 ? 15.940 -6.225 14.299 1.00 46.31 97 PHE A C 1
ATOM 798 O O . PHE A 1 97 ? 15.965 -7.449 14.187 1.00 46.31 97 PHE A O 1
ATOM 805 N N . PHE A 1 98 ? 16.768 -5.586 15.128 1.00 42.41 98 PHE A N 1
ATOM 806 C CA . PHE A 1 98 ? 17.518 -6.293 16.166 1.00 42.41 98 PHE A CA 1
ATOM 807 C C . PHE A 1 98 ? 16.555 -6.627 17.316 1.00 42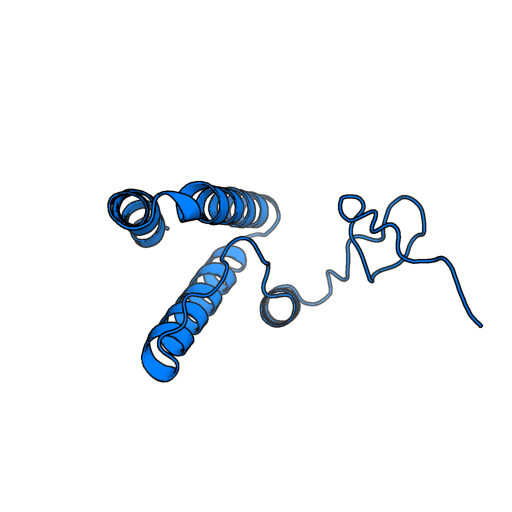.41 98 PHE A C 1
ATOM 809 O O . PHE A 1 98 ? 16.513 -5.943 18.336 1.00 42.41 98 PHE A O 1
ATOM 816 N N . SER A 1 99 ? 15.705 -7.638 17.116 1.00 43.72 99 SER A N 1
ATOM 817 C CA . SER A 1 99 ? 14.818 -8.113 18.174 1.00 43.72 99 SER A CA 1
ATOM 818 C C . SER A 1 99 ? 15.597 -9.036 19.103 1.00 43.72 99 SER A C 1
ATOM 820 O O . SER A 1 99 ? 16.221 -10.011 18.692 1.00 43.72 99 SER A O 1
ATOM 822 N N . ILE A 1 100 ? 15.558 -8.687 20.378 1.00 45.66 100 ILE A N 1
ATOM 823 C CA . ILE A 1 100 ? 16.359 -9.164 21.507 1.00 45.66 100 ILE A CA 1
ATOM 824 C C . ILE A 1 100 ? 15.905 -10.571 21.968 1.00 45.66 100 ILE A C 1
ATOM 826 O O . ILE A 1 100 ? 15.952 -10.897 23.148 1.00 45.66 100 ILE A O 1
ATOM 830 N N . TYR A 1 101 ? 15.428 -11.411 21.046 1.00 42.16 101 TYR A N 1
ATOM 831 C CA . TYR A 1 101 ? 14.699 -12.651 21.344 1.00 42.16 101 TYR A CA 1
ATOM 832 C C . TYR A 1 101 ? 15.356 -13.928 20.807 1.00 42.16 101 TYR A C 1
ATOM 834 O O . TYR A 1 101 ? 14.687 -14.943 20.668 1.00 42.16 101 TYR A O 1
ATOM 842 N N . PHE A 1 102 ? 16.668 -13.927 20.563 1.00 45.12 102 PHE A N 1
ATOM 843 C CA . PHE A 1 102 ? 17.421 -15.177 20.401 1.00 45.12 102 PHE A CA 1
ATOM 844 C C . PHE A 1 102 ? 18.340 -15.405 21.603 1.00 45.12 102 PHE A C 1
ATOM 846 O O . PHE A 1 102 ? 19.564 -15.430 21.517 1.00 45.12 102 PHE A O 1
ATOM 853 N N . SER A 1 103 ? 17.708 -15.552 22.765 1.00 46.25 103 SER A N 1
ATOM 854 C CA . SER A 1 103 ? 18.238 -16.409 23.818 1.00 46.25 103 SER A CA 1
ATOM 855 C C . SER A 1 103 ? 17.226 -17.538 24.017 1.00 46.25 103 SER A C 1
ATOM 857 O O . SER A 1 103 ? 16.038 -17.252 24.150 1.00 46.25 103 SER A O 1
ATOM 859 N N . TRP A 1 104 ? 17.739 -18.774 24.041 1.00 39.12 104 TRP A N 1
ATOM 860 C CA . TRP A 1 104 ? 17.108 -20.048 24.437 1.00 39.12 104 TRP A CA 1
ATOM 861 C C . TRP A 1 104 ? 16.583 -21.008 23.347 1.00 39.12 104 TRP A C 1
ATOM 863 O O . TRP A 1 104 ? 15.481 -20.843 22.838 1.00 39.12 104 TRP A O 1
ATOM 873 N N . GLY A 1 105 ? 17.359 -22.095 23.164 1.00 41.84 105 GLY A N 1
ATOM 874 C CA . GLY A 1 105 ? 16.952 -23.478 22.830 1.00 41.84 105 GLY A CA 1
ATOM 875 C C . GLY A 1 105 ? 16.630 -23.740 21.357 1.00 41.84 105 GLY A C 1
ATOM 876 O O . GLY A 1 105 ? 15.714 -23.137 20.820 1.00 41.84 105 GLY A O 1
ATOM 877 N N . TYR A 1 106 ? 17.303 -24.632 20.631 1.00 37.72 106 TYR A N 1
ATOM 878 C CA . TYR A 1 106 ? 17.926 -25.918 20.973 1.00 37.72 106 TYR A CA 1
ATOM 879 C C . TYR A 1 106 ? 19.246 -26.111 20.220 1.00 37.72 106 TYR A C 1
ATOM 881 O O . TYR A 1 106 ? 19.345 -25.598 19.083 1.00 37.72 106 TYR A O 1
#

Sequence (106 aa):
MLAFILYLNVMPEVHPERLVELNIYLSFIVKMGVQFPPPLFYEYHKNFSRKAAAILSTQGRKINWSIRDDDLYFQIFPGRHARTCDKCSSVDHSTDFFSIYFSWGY

Solvent-accessible surface area (backbone atoms only — not comparable to full-atom values): 6456 Å² total; per-residue (Å²): 108,69,71,56,54,51,47,62,64,53,47,34,78,82,39,59,87,48,46,63,34,49,50,48,31,52,55,50,53,51,51,38,51,73,75,36,67,87,61,49,40,59,52,47,53,50,54,51,51,51,52,42,51,48,40,31,73,76,67,73,40,82,70,68,57,58,56,80,58,58,70,60,46,48,71,69,44,70,93,67,75,56,64,45,15,89,87,74,64,42,62,88,42,48,74,88,62,79,69,94,72,88,74,83,88,132

Mean predicted aligned error: 10.72 Å